Protein AF-A0A2X3ETI7-F1 (afdb_monomer_lite)

InterPro domains:
  IPR024684 Transcriptional activator PerC/bacteriophage SfV Orf40 [PF06069] (13-97)

Organism: Klebsiella pneumoniae (NCBI:txid573)

Foldseek 3Di:
DDDPDPPPPPPAQDDPVLVVCVVVLVLVVSLVVLVVSLVVDPDPVNNVNSVVSSVVSVVSVDDDPDDPDPCVVVVVVVVVVCVVVCVPDPPSVVPDDPPPPPPPDDDDDDDPDDPDPDPPDDDDDDD

Secondary structure (DSSP, 8-state):
------TT-------HHHHHHHHTT-HHHHHHHHHHHHHT--SHHHHHHHHHHHHHHHHHHPPPPPPPP--HHHHHHHHHHHHHTTTTSGGGTTT--------------------------------

Sequence (127 aa):
MTAYRSEGDRNIVNDSKAEALEVKGLYRRAATRLIDVMWCCTEDDDRDWVRQRRDDCLQKVRRPPAKPDDYGGLQASATRTQDRMGIGRPNGEVFRMKGRKFGILAGNSHSSLYFSDRMLFYSGMKG

Structure (mmCIF, N/CA/C/O backbone):
data_AF-A0A2X3ETI7-F1
#
_entry.id   AF-A0A2X3ETI7-F1
#
loop_
_atom_site.group_PDB
_atom_site.id
_atom_site.type_symbol
_atom_site.label_atom_id
_atom_site.label_alt_id
_atom_site.label_comp_id
_atom_site.label_asym_id
_atom_site.label_entity_id
_atom_site.label_seq_id
_atom_site.pdbx_PDB_ins_code
_atom_site.Cartn_x
_atom_site.Cartn_y
_atom_site.Cartn_z
_atom_site.occupancy
_atom_site.B_iso_or_equiv
_atom_site.auth_seq_id
_atom_site.auth_comp_id
_atom_site.auth_asym_id
_atom_site.auth_atom_id
_atom_site.pdbx_PDB_model_num
ATOM 1 N N . MET A 1 1 ? 29.693 20.593 -25.261 1.00 35.88 1 MET A N 1
ATOM 2 C CA . MET A 1 1 ? 28.439 20.978 -25.938 1.00 35.88 1 MET A CA 1
ATOM 3 C C . MET A 1 1 ? 27.511 19.771 -25.867 1.00 35.88 1 MET A C 1
ATOM 5 O O . MET A 1 1 ? 27.559 18.913 -26.735 1.00 35.88 1 MET A O 1
ATOM 9 N N . THR A 1 2 ? 26.806 19.602 -24.746 1.00 45.03 2 THR A N 1
ATOM 10 C CA . THR A 1 2 ? 25.892 18.471 -24.526 1.00 45.03 2 THR A CA 1
ATOM 11 C C . THR A 1 2 ? 24.589 18.774 -25.253 1.00 45.03 2 THR A C 1
ATOM 13 O O . THR A 1 2 ? 23.941 19.775 -24.960 1.00 45.03 2 THR A O 1
ATOM 16 N N . ALA A 1 3 ? 24.249 17.963 -26.253 1.00 46.69 3 ALA A N 1
ATOM 17 C CA . ALA A 1 3 ? 22.990 18.095 -26.969 1.00 46.69 3 ALA A CA 1
ATOM 18 C C . ALA A 1 3 ? 21.832 17.934 -25.973 1.00 46.69 3 ALA A C 1
ATOM 20 O O . ALA A 1 3 ? 21.702 16.889 -25.337 1.00 46.69 3 ALA A O 1
ATOM 21 N N . TYR A 1 4 ? 21.014 18.977 -25.826 1.00 52.00 4 TYR A N 1
ATOM 22 C CA . TYR A 1 4 ? 19.706 18.878 -25.192 1.00 52.00 4 TYR A CA 1
ATOM 23 C C . TYR A 1 4 ? 18.882 17.894 -26.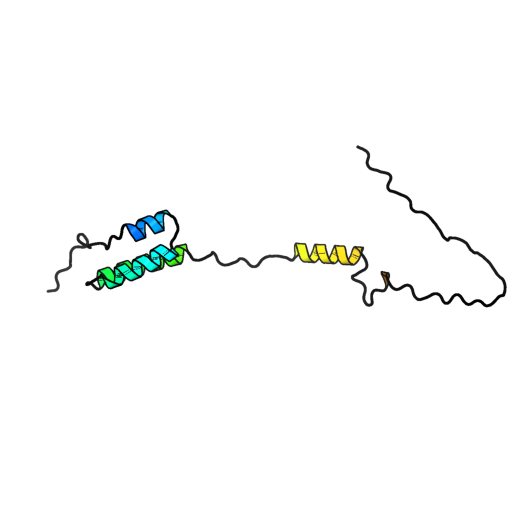029 1.00 52.00 4 TYR A C 1
ATOM 25 O O . TYR A 1 4 ? 18.467 18.222 -27.142 1.00 52.00 4 TYR A O 1
ATOM 33 N N . ARG A 1 5 ? 18.720 16.657 -25.543 1.00 52.59 5 ARG A N 1
ATOM 34 C CA . ARG A 1 5 ? 17.792 15.690 -26.141 1.00 52.59 5 ARG A CA 1
ATOM 35 C C . ARG A 1 5 ? 16.401 16.328 -26.116 1.00 52.59 5 ARG A C 1
ATOM 37 O O . ARG A 1 5 ? 15.912 16.693 -25.052 1.00 52.59 5 ARG A O 1
ATOM 44 N N . SER A 1 6 ? 15.818 16.516 -27.297 1.00 49.69 6 SER A N 1
ATOM 45 C CA . SER A 1 6 ? 14.459 17.028 -27.477 1.00 49.69 6 SER A CA 1
ATOM 46 C C . SER A 1 6 ? 13.475 16.171 -26.671 1.00 49.69 6 SER A C 1
ATOM 48 O O . SER A 1 6 ? 13.503 14.947 -26.780 1.00 49.69 6 SER A O 1
ATOM 50 N N . GLU A 1 7 ? 12.604 16.799 -25.875 1.00 56.53 7 GLU A N 1
ATOM 51 C CA . GLU A 1 7 ? 11.631 16.153 -24.969 1.00 56.53 7 GLU A CA 1
ATOM 52 C C . GLU A 1 7 ? 10.603 15.237 -25.679 1.00 56.53 7 GLU A C 1
ATOM 54 O O . GLU A 1 7 ? 9.793 14.584 -25.016 1.00 56.53 7 GLU A O 1
ATOM 59 N N . GLY A 1 8 ? 10.631 15.182 -27.016 1.00 53.12 8 GLY A N 1
ATOM 60 C CA . GLY A 1 8 ? 9.652 14.497 -27.864 1.00 53.12 8 GLY A CA 1
ATOM 61 C C . GLY A 1 8 ? 9.915 13.020 -28.178 1.00 53.12 8 GLY A C 1
ATOM 62 O O . GLY A 1 8 ? 8.966 12.345 -28.551 1.00 53.12 8 GLY A O 1
ATOM 63 N N . ASP A 1 9 ? 11.130 12.498 -27.976 1.00 51.31 9 ASP A N 1
ATOM 64 C CA . ASP A 1 9 ? 11.484 11.091 -28.274 1.00 51.31 9 ASP A CA 1
ATOM 65 C C . ASP A 1 9 ? 11.869 10.318 -27.003 1.00 51.31 9 ASP A C 1
ATOM 67 O O . ASP A 1 9 ? 12.838 9.557 -26.957 1.00 51.31 9 ASP A O 1
ATOM 71 N N . ARG A 1 10 ? 11.113 10.508 -25.915 1.00 56.81 10 ARG A N 1
ATOM 72 C CA . ARG A 1 10 ? 11.184 9.558 -24.799 1.00 56.81 10 ARG A CA 1
ATOM 73 C C . ARG A 1 10 ? 10.543 8.265 -25.277 1.00 56.81 10 ARG A C 1
ATOM 75 O O . ARG A 1 10 ? 9.330 8.217 -25.470 1.00 56.81 10 ARG A O 1
ATOM 82 N N . ASN A 1 11 ? 11.351 7.231 -25.478 1.00 59.75 11 ASN A N 1
ATOM 83 C CA . ASN A 1 11 ? 10.885 5.886 -25.788 1.00 59.75 11 ASN A CA 1
ATOM 84 C C . ASN A 1 11 ? 10.228 5.306 -24.522 1.00 59.75 11 ASN A C 1
ATOM 86 O O . ASN A 1 11 ? 10.821 4.529 -23.787 1.00 59.75 11 ASN A O 1
ATOM 90 N N . ILE A 1 12 ? 9.030 5.799 -24.193 1.00 67.94 12 ILE A N 1
ATOM 91 C CA . ILE A 1 12 ? 8.310 5.459 -22.968 1.00 67.94 12 ILE A CA 1
ATOM 92 C C . ILE A 1 12 ? 8.121 3.942 -22.931 1.00 67.94 12 ILE A C 1
ATOM 94 O O . ILE A 1 12 ? 7.504 3.362 -23.825 1.00 67.94 12 ILE A O 1
ATOM 98 N N . VAL A 1 13 ? 8.640 3.307 -21.880 1.00 80.06 13 VAL A N 1
ATOM 99 C CA . VAL A 1 13 ? 8.593 1.856 -21.698 1.00 80.06 13 VAL A CA 1
ATOM 100 C C . VAL A 1 13 ? 7.137 1.378 -21.601 1.00 80.06 13 VAL A C 1
ATOM 102 O O . VAL A 1 13 ? 6.492 1.472 -20.557 1.00 80.06 13 VAL A O 1
ATOM 105 N N . ASN A 1 14 ? 6.587 0.851 -22.69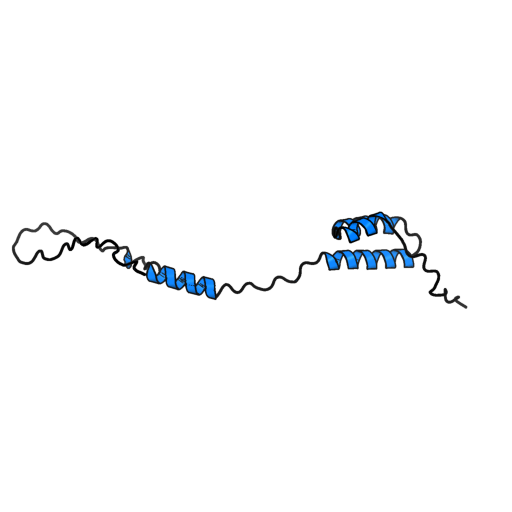3 1.00 83.00 14 ASN A N 1
ATOM 106 C CA . ASN A 1 14 ? 5.229 0.311 -22.712 1.00 83.00 14 ASN A CA 1
ATOM 107 C C . ASN A 1 14 ? 5.244 -1.210 -22.462 1.00 83.00 14 ASN A C 1
ATOM 109 O O . ASN A 1 14 ? 5.887 -1.961 -23.193 1.00 83.00 14 ASN A O 1
ATOM 113 N N . ASP A 1 15 ? 4.508 -1.669 -21.441 1.00 90.50 15 ASP A N 1
ATOM 114 C CA . ASP A 1 15 ? 4.230 -3.090 -21.201 1.00 90.50 15 ASP A CA 1
ATOM 115 C C . ASP A 1 15 ? 2.714 -3.318 -21.139 1.00 90.50 15 ASP A C 1
ATOM 117 O O . ASP A 1 15 ? 2.044 -3.006 -20.150 1.00 90.50 15 ASP A O 1
ATOM 121 N N . SER A 1 16 ? 2.180 -3.933 -22.195 1.00 93.19 16 SER A N 1
ATOM 122 C CA . SER A 1 16 ? 0.749 -4.229 -22.352 1.00 93.19 16 SER A CA 1
ATOM 123 C C . SER A 1 16 ? 0.174 -5.080 -21.214 1.00 93.19 16 SER A C 1
ATOM 125 O O . SER A 1 16 ? -1.002 -4.968 -20.858 1.00 93.19 16 SER A O 1
ATOM 127 N N . LYS A 1 17 ? 1.000 -5.933 -20.598 1.00 94.44 17 LYS A N 1
ATOM 128 C CA . LYS A 1 17 ? 0.592 -6.787 -19.479 1.00 94.44 17 LYS A CA 1
ATOM 129 C C . LYS A 1 17 ? 0.439 -5.986 -18.188 1.00 94.44 17 LYS A C 1
ATOM 131 O O . LYS A 1 17 ? -0.538 -6.205 -17.469 1.00 94.44 17 LYS A O 1
ATOM 136 N N . ALA A 1 18 ? 1.364 -5.075 -17.892 1.00 93.69 18 ALA A N 1
ATOM 137 C CA . ALA A 1 18 ? 1.251 -4.144 -16.776 1.00 93.69 18 ALA A CA 1
ATOM 138 C C . ALA A 1 18 ? 0.001 -3.266 -16.934 1.00 93.69 18 ALA A C 1
ATOM 140 O O . ALA A 1 18 ? -0.802 -3.192 -16.006 1.00 93.69 18 ALA A O 1
ATOM 141 N N . GLU A 1 19 ? -0.239 -2.725 -18.131 1.00 93.69 19 GLU A N 1
ATOM 142 C CA . GLU A 1 19 ? -1.434 -1.926 -18.444 1.00 93.69 19 GLU A CA 1
ATOM 143 C C . GLU A 1 19 ? -2.733 -2.706 -18.226 1.00 93.69 19 GLU A C 1
ATOM 145 O O . GLU A 1 19 ? -3.634 -2.250 -17.520 1.00 93.69 19 GLU A O 1
ATOM 150 N N . ALA A 1 20 ? -2.819 -3.933 -18.744 1.00 96.50 20 ALA A N 1
ATOM 151 C CA . ALA A 1 20 ? -3.994 -4.776 -18.552 1.00 96.50 20 ALA A CA 1
ATOM 152 C C . ALA A 1 20 ? -4.253 -5.114 -17.070 1.00 96.50 20 ALA A C 1
ATOM 154 O O . ALA A 1 20 ? -5.404 -5.305 -16.668 1.00 96.50 20 ALA A O 1
ATOM 155 N N . LEU A 1 21 ? -3.204 -5.215 -16.246 1.00 96.19 21 LEU A N 1
ATOM 156 C CA . LEU A 1 21 ? -3.332 -5.429 -14.802 1.00 96.19 21 LEU A CA 1
ATOM 157 C C . LEU A 1 21 ? -3.786 -4.160 -14.072 1.00 96.19 21 LEU A C 1
ATOM 159 O O . LEU A 1 21 ? -4.599 -4.267 -13.154 1.00 96.19 21 LEU A O 1
ATOM 163 N N . GLU A 1 22 ? -3.314 -2.983 -14.488 1.00 93.81 22 GLU A N 1
ATOM 164 C CA . GLU A 1 22 ? -3.762 -1.689 -13.963 1.00 93.81 22 GLU A CA 1
ATOM 165 C C . GLU A 1 22 ? -5.246 -1.439 -14.259 1.00 93.81 22 GLU A C 1
ATOM 167 O O . GLU A 1 22 ? -5.991 -1.094 -13.344 1.00 93.81 22 GLU A O 1
ATOM 172 N N . VAL A 1 23 ? -5.703 -1.708 -15.489 1.00 95.44 23 VAL A N 1
ATOM 173 C CA . VAL A 1 23 ? -7.123 -1.587 -15.880 1.00 95.44 23 VAL A CA 1
ATOM 174 C C . VAL A 1 23 ? -8.016 -2.506 -15.040 1.00 95.44 23 VAL A C 1
ATOM 176 O O . VAL A 1 23 ? -9.132 -2.144 -14.678 1.00 95.44 23 VAL A O 1
ATOM 179 N N . LYS A 1 24 ? -7.513 -3.688 -14.669 1.00 95.88 24 LYS A N 1
ATOM 180 C CA . LYS A 1 24 ? -8.209 -4.634 -13.780 1.00 95.88 24 LYS A CA 1
ATOM 181 C C . LYS A 1 24 ? -8.108 -4.265 -12.291 1.00 95.88 24 LYS A C 1
ATOM 183 O O . LYS A 1 24 ? -8.618 -5.007 -11.456 1.00 95.88 24 LYS A O 1
ATOM 188 N N . GLY A 1 25 ? -7.414 -3.181 -11.935 1.00 94.00 25 GLY A N 1
ATOM 189 C CA . GLY A 1 25 ? -7.182 -2.762 -10.549 1.00 94.00 25 GLY A CA 1
ATOM 190 C C . GLY A 1 25 ? -6.217 -3.661 -9.764 1.00 94.00 25 GLY A C 1
ATOM 191 O O . GLY A 1 25 ? -6.104 -3.550 -8.543 1.00 94.00 25 GLY A O 1
ATOM 192 N N . LEU A 1 26 ? -5.490 -4.563 -10.431 1.00 95.44 26 LEU A N 1
ATOM 193 C CA . LEU A 1 26 ? -4.546 -5.499 -9.811 1.00 95.44 26 LEU A CA 1
ATOM 194 C C . LEU A 1 26 ? -3.159 -4.863 -9.645 1.00 95.44 26 LEU A C 1
ATOM 196 O O . LEU A 1 26 ? -2.139 -5.419 -10.056 1.00 95.44 26 LEU A O 1
ATOM 200 N N . TYR A 1 27 ? -3.116 -3.703 -8.993 1.00 95.69 27 TYR A N 1
ATOM 201 C CA . TYR A 1 27 ? -1.941 -2.833 -8.920 1.00 95.69 27 TYR A CA 1
ATOM 202 C C . TYR A 1 27 ? -0.700 -3.479 -8.279 1.00 95.69 27 TYR A C 1
ATOM 204 O O . TYR A 1 27 ? 0.416 -3.217 -8.714 1.00 95.69 27 TYR A O 1
ATOM 212 N N . ARG A 1 28 ? -0.857 -4.390 -7.302 1.00 95.81 28 ARG A N 1
ATOM 213 C CA . ARG A 1 28 ? 0.290 -5.149 -6.751 1.00 95.81 28 ARG A CA 1
ATOM 214 C C . ARG A 1 28 ? 0.955 -6.032 -7.808 1.00 95.81 28 ARG A C 1
ATOM 216 O O . ARG A 1 28 ? 2.175 -6.106 -7.860 1.00 95.81 28 ARG A O 1
ATOM 223 N N . ARG A 1 29 ? 0.153 -6.690 -8.653 1.00 97.00 29 ARG A N 1
ATOM 224 C CA . ARG A 1 29 ? 0.652 -7.570 -9.722 1.00 97.00 29 ARG A CA 1
ATOM 225 C C . ARG A 1 29 ? 1.244 -6.751 -10.865 1.00 97.00 29 ARG A C 1
ATOM 227 O O . ARG A 1 29 ? 2.255 -7.159 -11.425 1.00 97.00 29 ARG A O 1
ATOM 234 N N . ALA A 1 30 ? 0.638 -5.604 -11.177 1.00 96.81 30 ALA A N 1
ATOM 235 C CA . ALA A 1 30 ? 1.198 -4.644 -12.124 1.00 96.81 30 ALA A CA 1
ATOM 236 C C . ALA A 1 30 ? 2.587 -4.167 -11.662 1.00 96.81 30 ALA A C 1
ATOM 238 O O . ALA A 1 30 ? 3.541 -4.249 -12.426 1.00 96.81 30 ALA A O 1
ATOM 239 N N . ALA A 1 31 ? 2.735 -3.800 -10.383 1.00 96.00 31 ALA A N 1
ATOM 240 C CA . ALA A 1 31 ? 4.021 -3.407 -9.807 1.00 96.00 31 ALA A CA 1
ATOM 241 C C . ALA A 1 31 ? 5.085 -4.517 -9.903 1.00 96.00 31 ALA A C 1
ATOM 243 O O . ALA A 1 31 ? 6.230 -4.230 -10.238 1.00 96.00 31 ALA A O 1
ATOM 244 N N . THR A 1 32 ? 4.722 -5.785 -9.668 1.00 96.75 32 THR A N 1
ATOM 245 C CA . THR A 1 32 ? 5.643 -6.917 -9.883 1.00 96.75 32 THR A CA 1
ATOM 246 C C . THR A 1 32 ? 6.067 -7.030 -11.345 1.00 96.75 32 THR A C 1
ATOM 248 O O . THR A 1 32 ? 7.252 -7.174 -11.620 1.00 96.75 32 THR A O 1
ATOM 251 N N . ARG A 1 33 ? 5.127 -6.903 -12.291 1.00 96.25 33 ARG A N 1
ATOM 252 C CA . ARG A 1 33 ? 5.440 -6.953 -13.724 1.00 96.25 33 ARG A CA 1
ATOM 253 C C . ARG A 1 33 ? 6.385 -5.824 -14.145 1.00 96.25 33 ARG A C 1
ATOM 255 O O . ARG A 1 33 ? 7.288 -6.059 -14.939 1.00 96.25 33 ARG A O 1
ATOM 262 N N . LEU A 1 34 ? 6.213 -4.628 -13.587 1.00 94.62 34 LEU A N 1
ATOM 263 C CA . LEU A 1 34 ? 7.099 -3.491 -13.843 1.00 94.62 34 LEU A CA 1
ATOM 264 C C . LEU A 1 34 ? 8.531 -3.741 -13.343 1.00 94.62 34 LEU A C 1
ATOM 266 O O . LEU A 1 34 ? 9.471 -3.261 -13.962 1.00 94.62 34 LEU A O 1
ATOM 270 N N . ILE A 1 35 ? 8.735 -4.542 -12.290 1.00 95.25 35 ILE A N 1
ATOM 271 C CA . ILE A 1 35 ? 10.087 -4.960 -11.878 1.00 95.25 35 ILE A CA 1
ATOM 272 C C . ILE A 1 35 ? 10.735 -5.831 -12.961 1.00 95.25 35 ILE A C 1
ATOM 274 O O . ILE A 1 35 ? 11.888 -5.590 -13.301 1.00 95.25 35 ILE A O 1
ATOM 278 N N . ASP A 1 36 ? 10.003 -6.788 -13.541 1.00 94.50 36 ASP A N 1
ATOM 279 C CA . ASP A 1 36 ? 10.515 -7.613 -14.649 1.00 94.50 36 ASP A CA 1
ATOM 280 C C . ASP A 1 36 ? 10.918 -6.747 -15.851 1.00 94.50 36 ASP A C 1
ATOM 282 O O . ASP A 1 36 ? 11.969 -6.956 -16.448 1.00 94.50 36 ASP A O 1
ATOM 286 N N . VAL A 1 37 ? 10.094 -5.747 -16.177 1.00 92.56 37 VAL A N 1
ATOM 287 C CA . VAL A 1 37 ? 10.354 -4.789 -17.262 1.00 92.56 37 VAL A CA 1
ATOM 288 C C . VAL A 1 37 ? 11.598 -3.944 -16.969 1.00 92.56 37 VAL A C 1
ATOM 290 O O . VAL A 1 37 ? 12.416 -3.729 -17.861 1.00 92.56 37 VAL A O 1
ATOM 293 N N . MET A 1 38 ? 11.791 -3.520 -15.716 1.00 92.62 38 MET A N 1
ATOM 294 C CA . MET A 1 38 ? 12.964 -2.749 -15.290 1.00 92.62 38 MET A CA 1
ATOM 295 C C . MET A 1 38 ? 14.280 -3.499 -15.542 1.00 92.62 38 MET A C 1
ATOM 297 O O . MET A 1 38 ? 15.271 -2.866 -15.895 1.00 92.62 38 MET A O 1
ATOM 301 N N . TRP A 1 39 ? 14.301 -4.830 -15.399 1.00 91.00 39 TRP A N 1
ATOM 302 C CA . TRP A 1 39 ? 15.488 -5.650 -15.685 1.00 91.00 39 TRP A CA 1
ATOM 303 C C . TRP A 1 39 ? 15.867 -5.685 -17.169 1.00 91.00 39 TRP A C 1
ATOM 305 O O . TRP A 1 39 ? 17.018 -5.960 -17.495 1.00 91.00 39 TRP A O 1
ATOM 315 N N . CYS A 1 40 ? 14.919 -5.402 -18.063 1.00 88.50 40 CYS A N 1
ATOM 316 C CA . CYS A 1 40 ? 15.153 -5.330 -19.503 1.00 88.50 40 CYS A CA 1
ATOM 317 C C . CYS A 1 40 ? 15.530 -3.919 -19.987 1.00 88.50 40 CYS A C 1
ATOM 319 O O . CYS A 1 40 ? 15.864 -3.759 -21.158 1.00 88.50 40 CYS A O 1
ATOM 321 N N . CYS A 1 41 ? 15.468 -2.903 -19.119 1.00 88.56 41 CYS A N 1
ATOM 322 C CA . CYS A 1 41 ? 15.772 -1.517 -19.476 1.00 88.56 41 CYS A CA 1
ATOM 323 C C . CYS A 1 41 ? 17.288 -1.280 -19.510 1.00 88.56 41 CYS A C 1
ATOM 325 O O . CYS A 1 41 ? 17.981 -1.508 -18.513 1.00 88.56 41 CYS A O 1
ATOM 327 N N . THR A 1 42 ? 17.799 -0.775 -20.633 1.00 88.50 42 THR A N 1
ATOM 328 C CA . THR A 1 42 ? 19.225 -0.451 -20.798 1.00 88.50 42 THR A CA 1
ATOM 329 C C . THR A 1 42 ? 19.555 0.940 -20.268 1.00 88.50 42 THR A C 1
ATOM 331 O O . THR A 1 42 ? 20.553 1.104 -19.565 1.00 88.50 42 THR A O 1
ATOM 334 N N . GLU A 1 43 ? 18.681 1.913 -20.523 1.00 89.88 43 GLU A N 1
ATOM 335 C CA . GLU A 1 43 ? 18.887 3.309 -20.146 1.00 89.88 43 GLU A CA 1
ATOM 336 C C . GLU A 1 43 ? 18.436 3.597 -18.708 1.00 89.88 43 GLU A C 1
ATOM 338 O O . GLU A 1 43 ? 17.501 2.993 -18.172 1.00 89.88 43 GLU A O 1
ATOM 343 N N . ASP A 1 44 ? 19.104 4.556 -18.072 1.00 88.38 44 ASP A N 1
ATOM 344 C CA . ASP A 1 44 ? 18.778 5.024 -16.724 1.00 88.38 44 ASP A CA 1
ATOM 345 C C . ASP A 1 44 ? 17.421 5.738 -16.685 1.00 88.38 44 ASP A C 1
ATOM 347 O O . ASP A 1 44 ? 16.625 5.468 -15.784 1.00 88.38 44 ASP A O 1
ATOM 351 N N . ASP A 1 45 ? 17.128 6.550 -17.706 1.00 87.62 45 ASP A N 1
ATOM 352 C CA . ASP A 1 45 ? 15.858 7.274 -17.852 1.00 87.62 45 ASP A CA 1
ATOM 353 C C . ASP A 1 45 ? 14.658 6.308 -17.891 1.00 87.62 45 ASP A C 1
ATOM 355 O O . ASP A 1 45 ? 13.633 6.536 -17.241 1.00 87.62 45 ASP A O 1
ATOM 359 N N . ASP A 1 46 ? 14.806 5.181 -18.593 1.00 89.25 46 ASP A N 1
ATOM 360 C CA . ASP A 1 46 ? 13.789 4.131 -18.690 1.00 89.25 46 ASP A CA 1
ATOM 361 C C . ASP A 1 46 ? 13.565 3.453 -17.335 1.00 89.25 46 ASP A C 1
ATOM 363 O O . ASP A 1 46 ? 12.426 3.236 -16.908 1.00 89.25 46 ASP A O 1
ATOM 367 N N . ARG A 1 47 ? 14.652 3.158 -16.609 1.00 91.69 47 ARG A N 1
ATOM 368 C CA . ARG A 1 47 ? 14.559 2.587 -15.259 1.00 91.69 47 ARG A CA 1
ATOM 369 C C . ARG A 1 47 ? 13.881 3.549 -14.292 1.00 91.69 47 ARG A C 1
ATOM 371 O O . ARG A 1 47 ? 13.072 3.099 -13.481 1.00 91.69 47 ARG A O 1
ATOM 378 N N . ASP A 1 48 ? 14.179 4.841 -14.367 1.00 91.88 48 ASP A N 1
ATOM 379 C CA . ASP A 1 48 ? 13.547 5.858 -13.525 1.00 91.88 48 ASP A CA 1
ATOM 380 C C . ASP A 1 48 ? 12.059 6.000 -13.819 1.00 91.88 48 ASP A C 1
ATOM 382 O O . ASP A 1 48 ? 11.245 6.041 -12.892 1.00 91.88 48 ASP A O 1
ATOM 386 N N . TRP A 1 49 ? 11.679 5.959 -15.093 1.00 90.81 49 TRP A N 1
ATOM 387 C CA . TRP A 1 49 ? 10.276 5.958 -15.476 1.00 90.81 49 TRP A CA 1
ATOM 388 C C . TRP A 1 49 ? 9.534 4.720 -14.947 1.00 90.81 49 TRP A C 1
ATOM 390 O O . TRP A 1 49 ? 8.462 4.837 -14.346 1.00 90.81 49 TRP A O 1
ATOM 400 N N . VAL A 1 50 ? 10.122 3.526 -15.089 1.00 94.00 50 VAL A N 1
ATOM 401 C CA . VAL A 1 50 ? 9.527 2.281 -14.576 1.00 94.00 50 VAL A CA 1
ATOM 402 C C . VAL A 1 50 ? 9.425 2.300 -13.046 1.00 94.00 50 VAL A C 1
ATOM 404 O O . VAL A 1 50 ? 8.421 1.838 -12.494 1.00 94.00 50 VAL A O 1
ATOM 407 N N . ARG A 1 51 ? 10.416 2.870 -12.344 1.00 93.94 51 ARG A N 1
ATOM 408 C CA . ARG A 1 51 ? 10.370 3.070 -10.884 1.00 93.94 51 ARG A CA 1
ATOM 409 C C . ARG A 1 51 ? 9.203 3.963 -10.478 1.00 93.94 51 ARG A C 1
ATOM 411 O O . ARG A 1 51 ? 8.424 3.553 -9.620 1.00 93.94 51 ARG A O 1
ATOM 418 N N . GLN A 1 52 ? 9.042 5.120 -11.123 1.00 94.06 52 GLN A N 1
ATOM 419 C CA . GLN A 1 52 ? 7.930 6.039 -10.852 1.00 94.06 52 GLN A CA 1
ATOM 420 C C . GLN A 1 52 ? 6.578 5.354 -11.078 1.00 94.06 52 GLN A C 1
ATOM 422 O O . GLN A 1 52 ? 5.735 5.323 -10.182 1.00 94.06 52 GLN A O 1
ATOM 427 N N . ARG A 1 53 ? 6.405 4.688 -12.226 1.00 93.88 53 ARG A N 1
ATOM 428 C CA . ARG A 1 53 ? 5.163 3.977 -12.557 1.00 93.88 53 ARG A CA 1
ATOM 429 C C . ARG A 1 53 ? 4.840 2.848 -11.570 1.00 93.88 53 ARG A C 1
ATOM 431 O O . ARG A 1 53 ? 3.678 2.611 -11.224 1.00 93.88 53 ARG A O 1
ATOM 438 N N . ARG A 1 54 ? 5.862 2.132 -11.093 1.00 95.50 54 ARG A N 1
ATOM 439 C CA . ARG A 1 54 ? 5.708 1.101 -10.059 1.00 95.50 54 ARG A CA 1
ATOM 440 C C . ARG A 1 54 ? 5.249 1.717 -8.740 1.00 95.50 54 ARG A C 1
ATOM 442 O O . ARG A 1 54 ? 4.354 1.168 -8.094 1.00 95.50 54 ARG A O 1
ATOM 449 N N . ASP A 1 55 ? 5.846 2.832 -8.340 1.00 95.56 55 ASP A N 1
ATOM 450 C CA . ASP A 1 55 ? 5.509 3.509 -7.090 1.00 95.56 55 ASP A CA 1
ATOM 451 C C . ASP A 1 55 ? 4.080 4.077 -7.132 1.00 95.56 55 ASP A C 1
ATOM 453 O O . ASP A 1 55 ? 3.344 3.924 -6.154 1.00 95.56 55 ASP A O 1
ATOM 457 N N . ASP A 1 56 ? 3.623 4.576 -8.284 1.00 94.19 56 ASP A N 1
ATOM 458 C CA . ASP A 1 56 ? 2.225 4.970 -8.510 1.00 94.19 56 ASP A CA 1
ATOM 459 C C . ASP A 1 56 ? 1.255 3.800 -8.315 1.00 94.19 56 ASP A C 1
ATOM 461 O O . ASP A 1 56 ? 0.231 3.927 -7.634 1.00 94.19 56 ASP A O 1
ATOM 465 N N . CYS A 1 57 ? 1.583 2.621 -8.857 1.00 94.69 57 CYS A N 1
ATOM 466 C CA . CYS A 1 57 ? 0.800 1.410 -8.613 1.00 94.69 57 CYS A CA 1
ATOM 467 C C . CYS A 1 57 ? 0.729 1.091 -7.112 1.00 94.69 57 CYS A C 1
ATOM 469 O O . CYS A 1 57 ? -0.339 0.760 -6.598 1.00 94.69 57 CYS A O 1
ATOM 471 N N . LEU A 1 58 ? 1.839 1.218 -6.380 1.00 93.88 58 LEU A N 1
ATOM 472 C CA . LEU A 1 58 ? 1.874 0.958 -4.938 1.00 93.88 58 LEU A CA 1
ATOM 473 C C . LEU A 1 58 ? 1.095 2.001 -4.123 1.00 93.88 58 LEU A C 1
ATOM 475 O O . LEU A 1 58 ? 0.456 1.630 -3.135 1.00 93.88 58 LEU A O 1
ATOM 479 N N . GLN A 1 59 ? 1.071 3.269 -4.541 1.00 92.94 59 GLN A N 1
ATOM 480 C CA . GLN A 1 59 ? 0.211 4.278 -3.914 1.00 92.94 59 GLN A CA 1
ATOM 481 C C . GLN A 1 59 ? -1.273 3.971 -4.138 1.00 92.94 59 GLN A C 1
ATOM 483 O O . GLN A 1 59 ? -2.053 4.067 -3.195 1.00 92.94 59 GLN A O 1
ATOM 488 N N . LYS A 1 60 ? -1.674 3.498 -5.326 1.00 89.94 60 LYS A N 1
ATOM 489 C CA . LYS A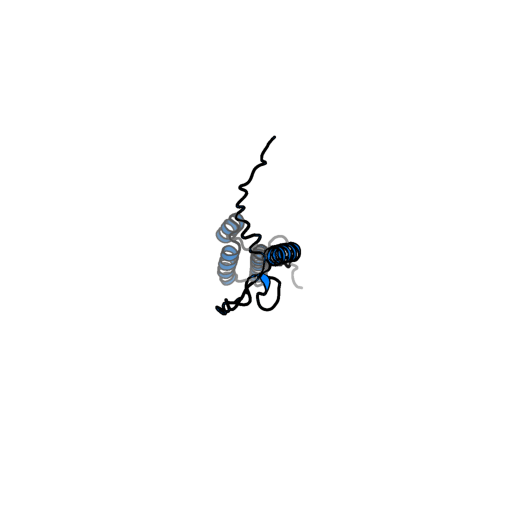 1 60 ? -3.068 3.077 -5.587 1.00 89.94 60 LYS A CA 1
ATOM 490 C C . LYS A 1 60 ? -3.504 1.877 -4.732 1.00 89.94 60 LYS A C 1
ATOM 492 O O . LYS A 1 60 ? -4.690 1.698 -4.472 1.00 89.94 60 LYS A O 1
ATOM 497 N N . VAL A 1 61 ? -2.558 1.049 -4.280 1.00 91.12 61 VAL A N 1
ATOM 498 C CA . VAL A 1 61 ? -2.808 -0.083 -3.364 1.00 91.12 61 VAL A CA 1
ATOM 499 C C . VAL A 1 61 ? -2.941 0.360 -1.911 1.00 91.12 61 VAL A C 1
ATOM 501 O O . VAL A 1 61 ? -3.537 -0.365 -1.104 1.00 91.12 61 VAL A O 1
ATOM 504 N N . ARG A 1 62 ? -2.337 1.493 -1.534 1.00 87.19 62 ARG A N 1
ATOM 505 C CA . ARG A 1 62 ? -2.312 1.937 -0.142 1.00 87.19 62 ARG A CA 1
ATOM 506 C C . ARG A 1 62 ? -3.739 2.138 0.345 1.00 87.19 6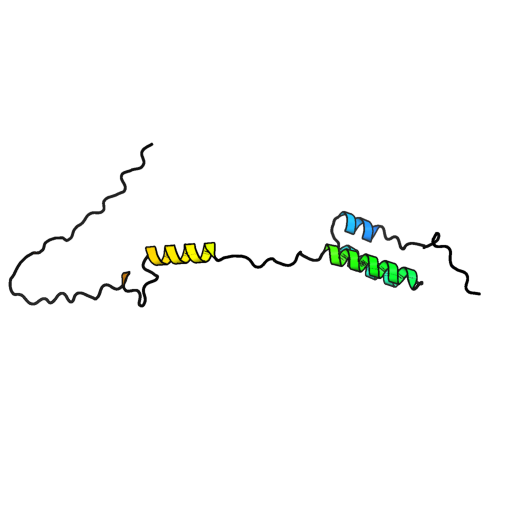2 ARG A C 1
ATOM 508 O O . ARG A 1 62 ? -4.516 2.903 -0.217 1.00 87.19 62 ARG A O 1
ATOM 515 N N . ARG A 1 63 ? -4.074 1.427 1.422 1.00 79.75 63 ARG A N 1
ATOM 516 C CA . ARG A 1 63 ? -5.340 1.645 2.112 1.00 79.75 63 ARG A CA 1
ATOM 517 C C . ARG A 1 63 ? -5.335 3.067 2.672 1.00 79.75 63 ARG A C 1
ATOM 519 O O . ARG A 1 63 ? -4.297 3.486 3.196 1.00 79.75 63 ARG A O 1
ATOM 526 N N . PRO A 1 64 ? -6.468 3.782 2.608 1.00 80.56 64 PRO A N 1
ATOM 527 C CA . PRO A 1 64 ? -6.636 4.999 3.379 1.00 80.56 64 PRO A CA 1
ATOM 528 C C . PRO A 1 64 ? -6.262 4.734 4.844 1.00 80.56 64 PRO A C 1
ATOM 530 O O . PRO A 1 64 ? -6.515 3.625 5.334 1.00 80.56 64 PRO A O 1
ATOM 533 N N . PRO A 1 65 ? -5.651 5.707 5.539 1.00 81.50 65 PRO A N 1
ATOM 534 C CA . PRO A 1 65 ? -5.357 5.557 6.955 1.00 81.50 65 PRO A CA 1
ATOM 535 C C . PRO A 1 65 ? -6.643 5.181 7.696 1.00 81.50 65 PRO A C 1
ATOM 537 O O . PRO A 1 65 ? -7.686 5.812 7.501 1.00 81.50 65 PRO A O 1
ATOM 540 N N . ALA A 1 66 ? -6.573 4.117 8.500 1.00 78.62 66 ALA A N 1
ATOM 541 C CA . ALA A 1 66 ? -7.700 3.690 9.312 1.00 78.62 66 ALA A CA 1
ATOM 542 C C . ALA A 1 66 ? -8.069 4.844 10.246 1.00 78.62 66 ALA A C 1
ATOM 544 O O . ALA A 1 66 ? -7.224 5.341 10.994 1.00 78.62 66 ALA A O 1
ATOM 545 N N . LYS A 1 67 ? -9.318 5.302 10.163 1.00 78.81 67 LYS A N 1
ATOM 546 C CA . LYS A 1 67 ? -9.839 6.247 11.145 1.00 78.81 67 LYS A CA 1
ATOM 547 C C . LYS A 1 67 ? -9.953 5.490 12.473 1.00 78.81 67 LYS A C 1
ATOM 549 O O . LYS A 1 67 ? -10.367 4.332 12.439 1.00 78.81 67 LYS A O 1
ATOM 554 N N . PRO A 1 68 ? -9.569 6.085 13.613 1.00 80.25 68 PRO A N 1
ATOM 555 C CA . PRO A 1 68 ? -9.866 5.482 14.901 1.00 80.25 68 PRO A CA 1
ATOM 556 C C . PRO A 1 68 ? -11.384 5.344 15.014 1.00 80.25 68 PRO A C 1
ATOM 558 O O . PRO A 1 68 ? -12.117 6.311 14.799 1.00 80.25 68 PRO A O 1
ATOM 561 N N . ASP A 1 69 ? -11.844 4.131 15.283 1.00 83.06 69 ASP A N 1
ATOM 562 C CA . ASP A 1 69 ? -13.260 3.865 15.479 1.00 83.06 69 ASP A CA 1
ATOM 563 C C . ASP A 1 69 ? -13.720 4.508 16.798 1.00 83.06 69 ASP A C 1
ATOM 565 O O . ASP A 1 69 ? -13.101 4.310 17.848 1.00 83.06 69 ASP A O 1
ATOM 569 N N . ASP A 1 70 ? -14.814 5.271 16.757 1.00 87.44 70 ASP A N 1
ATOM 570 C CA . ASP A 1 70 ? -15.458 5.793 17.964 1.00 87.44 70 ASP A CA 1
ATOM 571 C C . ASP A 1 70 ? -16.466 4.771 18.501 1.00 87.44 70 ASP A C 1
ATOM 573 O O . ASP A 1 70 ? -17.601 4.659 18.033 1.00 87.44 70 ASP A O 1
ATOM 577 N N . TYR A 1 71 ? -16.035 4.011 19.506 1.00 89.12 71 TYR A N 1
ATOM 578 C CA . TYR A 1 71 ? -16.881 3.053 20.215 1.00 89.12 71 TYR A CA 1
ATOM 579 C C . TYR A 1 71 ? -17.537 3.640 21.474 1.00 89.12 71 TYR A C 1
ATOM 581 O O . TYR A 1 71 ? -18.165 2.893 22.227 1.00 89.12 71 TYR A O 1
ATOM 589 N N . GLY A 1 72 ? -17.442 4.952 21.726 1.00 92.44 72 GLY A N 1
ATOM 590 C CA . GLY A 1 72 ? -17.951 5.570 22.954 1.00 92.44 72 GLY A CA 1
ATOM 591 C C . GLY A 1 72 ? -19.456 5.358 23.155 1.00 92.44 72 GLY A C 1
ATOM 592 O O . GLY A 1 72 ? -19.905 5.009 24.250 1.00 92.44 72 GLY A O 1
ATOM 593 N N . GLY A 1 73 ? -20.244 5.471 22.081 1.00 93.19 73 GLY A N 1
ATOM 594 C CA . GLY A 1 73 ? -21.689 5.213 22.117 1.00 93.19 73 GLY A CA 1
ATOM 595 C C . GLY A 1 73 ? -22.040 3.746 22.401 1.00 93.19 73 GLY A C 1
ATOM 596 O O . GLY A 1 73 ? -22.963 3.458 23.174 1.00 93.19 73 GLY A O 1
ATOM 597 N N . LEU A 1 74 ? -21.274 2.812 21.825 1.00 93.50 74 LEU A N 1
ATOM 598 C CA . LEU A 1 74 ? -21.429 1.378 22.072 1.00 93.50 74 LEU A CA 1
ATOM 599 C C . LEU A 1 74 ? -21.083 1.039 23.525 1.00 93.50 74 LEU A C 1
ATOM 601 O O . LEU A 1 74 ? -21.861 0.366 24.200 1.00 93.50 74 LEU A O 1
ATOM 605 N N . GLN A 1 75 ? -19.961 1.561 24.025 1.00 94.62 75 GLN A N 1
ATOM 606 C CA . GLN A 1 75 ? -19.527 1.384 25.407 1.00 94.62 75 GLN A CA 1
ATOM 607 C C . GLN A 1 75 ? -20.574 1.922 26.387 1.00 94.62 75 GLN A C 1
ATOM 609 O O . GLN A 1 75 ? -20.987 1.204 27.294 1.00 94.62 75 GLN A O 1
ATOM 614 N N . ALA A 1 76 ? -21.078 3.141 26.173 1.00 95.50 76 ALA A N 1
ATOM 615 C CA . ALA A 1 76 ? -22.110 3.729 27.024 1.00 95.50 76 ALA A CA 1
ATOM 616 C C . ALA A 1 76 ? -23.403 2.894 27.043 1.00 95.50 76 ALA A C 1
ATOM 618 O O . ALA A 1 76 ? -24.034 2.736 28.091 1.00 95.50 76 ALA A O 1
ATOM 619 N N . SER A 1 77 ? -23.798 2.336 25.898 1.00 95.50 77 SER A N 1
ATOM 620 C CA . SER A 1 77 ? -24.983 1.477 25.785 1.00 95.50 77 SER A CA 1
ATOM 621 C C . SER A 1 77 ? -24.789 0.132 26.491 1.00 95.50 77 SER A C 1
ATOM 623 O O . SER A 1 77 ? -25.693 -0.339 27.190 1.00 95.50 77 SER A O 1
ATOM 625 N N . ALA A 1 78 ? -23.600 -0.463 26.364 1.00 94.94 78 ALA A N 1
ATOM 626 C CA . ALA A 1 78 ? -23.233 -1.689 27.063 1.00 94.94 78 ALA A CA 1
ATOM 627 C C . ALA A 1 78 ? -23.254 -1.484 28.584 1.00 94.94 78 ALA A C 1
ATOM 629 O O . ALA A 1 78 ? -23.913 -2.253 29.284 1.00 94.94 78 ALA A O 1
ATOM 630 N N . THR A 1 79 ? -22.643 -0.405 29.085 1.00 93.31 79 THR A N 1
ATOM 631 C CA . THR A 1 79 ? -22.654 -0.054 30.514 1.00 93.31 79 THR A CA 1
ATOM 632 C C . THR A 1 79 ? -24.080 0.117 31.037 1.00 93.31 79 THR A C 1
ATOM 634 O O . THR A 1 79 ? -24.464 -0.542 31.999 1.00 93.31 79 THR A O 1
ATOM 637 N N . ARG A 1 80 ? -24.928 0.896 30.347 1.00 94.00 80 ARG A N 1
ATOM 638 C CA . ARG A 1 80 ? -26.345 1.063 30.736 1.00 94.00 80 ARG A CA 1
ATOM 639 C C . ARG A 1 80 ? -27.093 -0.267 30.810 1.00 94.00 80 ARG A C 1
ATOM 641 O O . ARG A 1 80 ? -27.969 -0.440 31.657 1.00 94.00 80 ARG A O 1
ATOM 648 N N . THR A 1 81 ? -26.783 -1.196 29.910 1.00 94.00 81 THR A N 1
ATOM 649 C CA . THR A 1 81 ? -27.402 -2.525 29.898 1.00 94.00 81 THR A CA 1
ATOM 650 C C . THR A 1 81 ? -26.913 -3.365 31.079 1.00 94.00 81 THR A C 1
ATOM 652 O O . THR A 1 81 ? -27.731 -3.968 31.770 1.00 94.00 81 THR A O 1
ATOM 655 N N . GLN A 1 82 ? -25.609 -3.355 31.371 1.00 91.19 82 GLN A N 1
ATOM 656 C CA . GLN A 1 82 ? -25.031 -4.021 32.545 1.00 91.19 82 GLN A CA 1
ATOM 657 C C . GLN A 1 82 ? -25.634 -3.503 33.857 1.00 91.19 82 GLN A C 1
ATOM 659 O O . GLN A 1 82 ? -25.960 -4.304 34.737 1.00 91.19 82 GLN A O 1
ATOM 664 N N . ASP A 1 83 ? -25.857 -2.192 33.963 1.00 88.25 83 ASP A N 1
ATOM 665 C CA . ASP A 1 83 ? -26.490 -1.567 35.127 1.00 88.25 83 ASP A CA 1
ATOM 666 C C . ASP A 1 83 ? -27.946 -2.012 35.294 1.00 88.25 83 ASP A C 1
ATOM 668 O O . ASP A 1 83 ? -28.354 -2.402 36.389 1.00 88.25 83 ASP A O 1
ATOM 672 N N . ARG A 1 84 ? -28.726 -2.026 34.202 1.00 87.00 84 ARG A N 1
ATOM 673 C CA . ARG A 1 84 ? -30.119 -2.514 34.205 1.00 87.00 84 ARG A CA 1
ATOM 674 C C . ARG A 1 84 ? -30.224 -3.977 34.619 1.00 87.00 84 ARG A C 1
ATOM 676 O O . ARG A 1 84 ? -31.174 -4.346 35.299 1.00 87.00 84 ARG A O 1
ATOM 683 N N . MET A 1 85 ? -29.253 -4.795 34.223 1.00 88.06 85 MET A N 1
ATOM 684 C CA . MET A 1 85 ? -29.186 -6.203 34.611 1.00 88.06 85 MET A CA 1
ATOM 685 C C . MET A 1 85 ? -28.657 -6.403 36.038 1.00 88.06 85 MET A C 1
ATOM 687 O O . MET A 1 85 ? -28.678 -7.521 36.536 1.00 88.06 85 MET A O 1
ATOM 691 N N . GLY A 1 86 ? -28.173 -5.353 36.710 1.00 82.81 86 GLY A N 1
ATOM 692 C CA . GLY A 1 86 ? -27.597 -5.459 38.051 1.00 82.81 86 GLY A CA 1
ATOM 693 C C . GLY A 1 86 ? -26.191 -6.067 38.093 1.00 82.81 86 GLY A C 1
ATOM 694 O O . GLY A 1 86 ? -25.686 -6.361 39.174 1.00 82.81 86 GLY A O 1
ATOM 695 N N . ILE A 1 87 ? -25.546 -6.226 36.934 1.00 84.31 87 ILE A N 1
ATOM 696 C CA . ILE A 1 87 ? -24.190 -6.777 36.783 1.00 84.31 87 ILE A CA 1
ATOM 697 C C . ILE A 1 87 ? -23.132 -5.738 37.178 1.00 84.31 87 ILE A C 1
ATOM 699 O O . ILE A 1 87 ? -22.067 -6.103 37.662 1.00 84.31 87 ILE A O 1
ATOM 703 N N . GLY A 1 88 ? -23.444 -4.445 37.038 1.00 79.81 88 GLY A N 1
ATOM 704 C CA . GLY A 1 88 ? -22.543 -3.344 37.400 1.00 79.81 88 GLY A CA 1
ATOM 705 C C . GLY A 1 88 ? -22.276 -3.186 38.904 1.00 79.81 88 GLY A C 1
ATOM 706 O O . GLY A 1 88 ? -21.448 -2.362 39.290 1.00 79.81 88 GLY A O 1
ATOM 707 N N . ARG A 1 89 ? -22.949 -3.950 39.783 1.00 78.12 89 ARG A N 1
ATOM 708 C CA . ARG A 1 89 ? -22.723 -3.859 41.235 1.00 78.12 89 ARG A CA 1
ATOM 709 C C . ARG A 1 89 ? -21.523 -4.711 41.668 1.00 78.12 89 ARG A C 1
ATOM 711 O O . ARG A 1 89 ? -21.441 -5.881 41.283 1.00 78.12 89 ARG A O 1
ATOM 718 N N . PRO A 1 90 ? -20.627 -4.180 42.520 1.00 76.06 90 PRO A N 1
ATOM 719 C CA . PRO A 1 90 ? -19.510 -4.950 43.0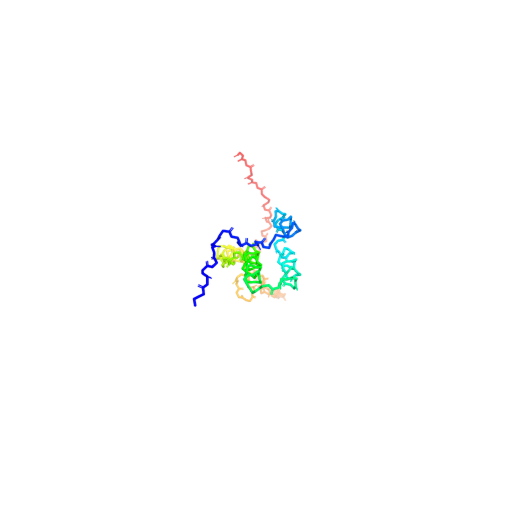55 1.00 76.06 90 PRO A CA 1
ATOM 720 C C . PRO A 1 90 ? -20.011 -6.193 43.805 1.00 76.06 90 PRO A C 1
ATOM 722 O O . PRO A 1 90 ? -21.098 -6.203 44.377 1.00 76.06 90 PRO A O 1
ATOM 725 N N . ASN A 1 91 ? -19.222 -7.269 43.773 1.00 70.38 91 ASN A N 1
ATOM 726 C CA . ASN A 1 91 ? -19.504 -8.549 44.437 1.00 70.38 91 ASN A CA 1
ATOM 727 C C . ASN A 1 91 ? -20.811 -9.264 44.038 1.00 70.38 91 ASN A C 1
ATOM 729 O O . ASN A 1 91 ? -21.176 -10.244 44.694 1.00 70.38 91 ASN A O 1
ATOM 733 N N . GLY A 1 92 ? -21.488 -8.840 42.962 1.00 71.88 92 GLY A N 1
ATOM 734 C CA . GLY A 1 92 ? -22.701 -9.497 42.467 1.00 71.88 92 GLY A CA 1
ATOM 735 C C . GLY A 1 92 ? -23.862 -9.443 43.463 1.00 71.88 92 GLY A C 1
ATOM 736 O O . GLY A 1 92 ? -24.659 -10.377 43.526 1.00 71.88 92 GLY A O 1
ATOM 737 N N . GLU A 1 93 ? -23.947 -8.377 44.265 1.00 73.19 93 GLU A N 1
ATOM 738 C CA . GLU A 1 93 ? -24.936 -8.219 45.344 1.00 73.19 93 GLU A CA 1
ATOM 739 C C . GLU A 1 93 ? -26.388 -8.408 44.889 1.00 73.19 93 GLU A C 1
ATOM 741 O O . GLU A 1 93 ? -27.202 -8.924 45.649 1.00 73.19 93 GLU A O 1
ATOM 746 N N . VAL A 1 94 ? -26.706 -8.063 43.637 1.00 71.88 94 VAL A N 1
ATOM 747 C CA . VAL A 1 94 ? -28.049 -8.246 43.052 1.00 71.88 94 VAL A CA 1
ATOM 748 C C . VAL A 1 94 ? -28.436 -9.724 42.941 1.00 71.88 94 VAL A C 1
ATOM 750 O O . VAL A 1 94 ? -29.612 -10.063 43.027 1.00 71.88 94 VAL A O 1
ATOM 753 N N . PHE A 1 95 ? -27.454 -10.615 42.793 1.00 72.12 95 PHE A N 1
ATOM 754 C CA . PHE A 1 95 ? -27.663 -12.052 42.596 1.00 72.12 95 PHE A CA 1
ATOM 755 C C . PHE A 1 95 ? -27.344 -12.884 43.844 1.00 72.12 95 PHE A C 1
ATOM 757 O O . PHE A 1 95 ? -27.736 -14.046 43.937 1.00 72.12 95 PHE A O 1
ATOM 764 N N . ARG A 1 96 ? -26.642 -12.314 44.830 1.00 69.81 96 ARG A N 1
ATOM 765 C CA . ARG A 1 96 ? -26.300 -13.002 46.081 1.00 69.81 96 ARG A CA 1
ATOM 766 C C . ARG A 1 96 ? -27.375 -12.742 47.126 1.00 69.81 96 ARG A C 1
ATOM 768 O O . ARG A 1 96 ? -27.253 -11.844 47.955 1.00 69.81 96 ARG A O 1
ATOM 775 N N . MET A 1 97 ? -28.403 -13.586 47.156 1.00 61.53 97 MET A N 1
ATOM 776 C CA . MET A 1 97 ? -29.230 -13.682 48.357 1.00 61.53 97 MET A CA 1
ATOM 777 C C . MET A 1 97 ? -28.343 -14.146 49.522 1.00 61.53 97 MET A C 1
ATOM 779 O O . MET A 1 97 ? -27.805 -15.254 49.496 1.00 61.53 97 MET A O 1
ATOM 783 N N . LYS A 1 98 ? -28.170 -13.310 50.559 1.00 57.84 98 LYS A N 1
ATOM 784 C CA . LYS A 1 98 ? -27.641 -13.781 51.849 1.00 57.84 98 LYS A CA 1
ATOM 785 C C . LYS A 1 98 ? -28.553 -14.916 52.300 1.00 57.84 98 LYS A C 1
ATOM 787 O O . LYS A 1 98 ? -29.741 -14.681 52.512 1.00 57.84 98 LYS A O 1
ATOM 792 N N . GLY A 1 99 ? -28.002 -16.126 52.411 1.00 52.59 99 GLY A N 1
ATOM 793 C CA . GLY A 1 99 ? -28.738 -17.299 52.866 1.00 52.59 99 GLY A CA 1
ATOM 794 C C . GLY A 1 99 ? -29.474 -16.963 54.155 1.00 52.59 99 GLY A C 1
ATOM 795 O O . GLY A 1 99 ? -28.849 -16.782 55.203 1.00 52.59 99 GLY A O 1
ATOM 796 N N . ARG A 1 100 ? -30.803 -16.827 54.078 1.00 48.94 100 ARG A N 1
ATOM 797 C CA . ARG A 1 100 ? -31.630 -16.790 55.276 1.00 48.94 100 ARG A CA 1
ATOM 798 C C . ARG A 1 100 ? -31.445 -18.159 55.912 1.00 48.94 100 ARG A C 1
ATOM 800 O O . ARG A 1 100 ? -31.897 -19.160 55.365 1.00 48.94 100 ARG A O 1
ATOM 807 N N . LYS A 1 101 ? -30.722 -18.213 57.030 1.00 44.94 101 LYS A N 1
ATOM 808 C CA . LYS A 1 101 ? -30.760 -19.379 57.906 1.00 44.94 101 LYS A CA 1
ATOM 809 C C . LYS A 1 101 ? -32.216 -19.489 58.347 1.00 44.94 101 LYS A C 1
ATOM 811 O O . LYS A 1 101 ? -32.671 -18.660 59.132 1.00 44.94 101 LYS A O 1
ATOM 816 N N . PHE A 1 102 ? -32.958 -20.446 57.796 1.00 41.78 102 PHE A N 1
ATOM 817 C CA . PHE A 1 102 ? -34.203 -20.898 58.402 1.00 41.78 102 PHE A CA 1
ATOM 818 C C . PHE A 1 102 ? -33.814 -21.494 59.755 1.00 41.78 102 PHE A C 1
ATOM 820 O O . PHE A 1 102 ? -33.431 -22.656 59.857 1.00 41.78 102 PHE A O 1
ATOM 827 N N . GLY A 1 103 ? -33.795 -20.648 60.785 1.00 39.06 103 GLY A N 1
ATOM 828 C CA . GLY A 1 103 ? -33.698 -21.090 62.162 1.00 39.06 103 GLY A CA 1
ATOM 829 C C . GLY A 1 103 ? -34.976 -21.846 62.476 1.00 39.06 103 GLY A C 1
ATOM 830 O O . GLY A 1 103 ? -36.006 -21.233 62.735 1.00 39.06 103 GLY A O 1
ATOM 831 N N . ILE A 1 104 ? -34.915 -23.174 62.417 1.00 41.56 104 ILE A N 1
ATOM 832 C CA . ILE A 1 104 ? -35.907 -24.033 63.054 1.00 41.56 104 ILE A CA 1
ATOM 833 C C . ILE A 1 104 ? -35.665 -23.887 64.556 1.00 41.56 104 ILE A C 1
ATOM 835 O O . ILE A 1 104 ? -34.931 -24.663 65.154 1.00 41.56 104 ILE A O 1
ATOM 839 N N . LEU A 1 105 ? -36.222 -22.844 65.161 1.00 42.06 105 LEU A N 1
ATOM 840 C CA . LEU A 1 105 ? -36.469 -22.811 66.593 1.00 42.06 105 LEU A CA 1
ATOM 841 C C . LEU A 1 105 ? -37.925 -22.413 66.762 1.00 42.06 105 LEU A C 1
ATOM 843 O O . LEU A 1 105 ? -38.338 -21.299 66.446 1.00 42.06 105 LEU A O 1
ATOM 847 N N . ALA A 1 106 ? -38.705 -23.408 67.172 1.00 43.41 106 ALA A N 1
ATOM 848 C CA . ALA A 1 106 ? -40.097 -23.265 67.528 1.00 43.41 106 ALA A CA 1
ATOM 849 C C . ALA A 1 106 ? -40.257 -22.158 68.574 1.00 43.41 106 ALA A C 1
ATOM 851 O O . ALA A 1 106 ? -39.527 -22.118 69.562 1.00 43.41 106 ALA A O 1
ATOM 852 N N . GLY A 1 107 ? -41.245 -21.295 68.363 1.00 43.16 107 GLY A N 1
ATOM 853 C CA . GLY A 1 107 ? -41.663 -20.337 69.374 1.00 43.16 107 GLY A CA 1
ATOM 854 C C . GLY A 1 107 ? -42.267 -19.083 68.779 1.00 43.16 107 GLY A C 1
ATOM 855 O O . GLY A 1 107 ? -41.596 -18.066 68.707 1.00 43.16 107 GLY A O 1
ATOM 856 N N . ASN A 1 108 ? -43.533 -19.192 68.371 1.00 43.41 108 ASN A N 1
ATOM 857 C CA . ASN A 1 108 ? -44.540 -18.130 68.332 1.00 43.41 108 ASN A CA 1
ATOM 858 C C . ASN A 1 108 ? -44.072 -16.719 67.953 1.00 43.41 108 ASN A C 1
ATOM 860 O O . ASN A 1 108 ? -43.555 -15.980 68.782 1.00 43.41 108 ASN A O 1
ATOM 864 N N . SER A 1 109 ? -44.455 -16.267 66.762 1.00 38.31 109 SER A N 1
ATOM 865 C CA . SER A 1 109 ? -45.424 -15.172 66.594 1.00 38.31 109 SER A CA 1
ATOM 866 C C . SER A 1 109 ? -45.359 -14.609 65.176 1.00 38.31 109 SER A C 1
ATOM 868 O O . SER A 1 109 ? -44.297 -14.373 64.617 1.00 38.31 109 SER A O 1
ATOM 870 N N . HIS A 1 110 ? -46.557 -14.366 64.653 1.00 37.69 110 HIS A N 1
ATOM 871 C CA . HIS A 1 110 ? -46.896 -13.334 63.681 1.00 37.69 110 HIS A CA 1
ATOM 872 C C . HIS A 1 110 ? -46.333 -13.381 62.245 1.00 37.69 110 HIS A C 1
ATOM 874 O O . HIS A 1 110 ? -45.144 -13.299 61.961 1.00 37.69 110 HIS A O 1
ATOM 880 N N . SER A 1 111 ? -47.306 -13.313 61.329 1.00 40.56 111 SER A N 1
ATOM 881 C CA . SER A 1 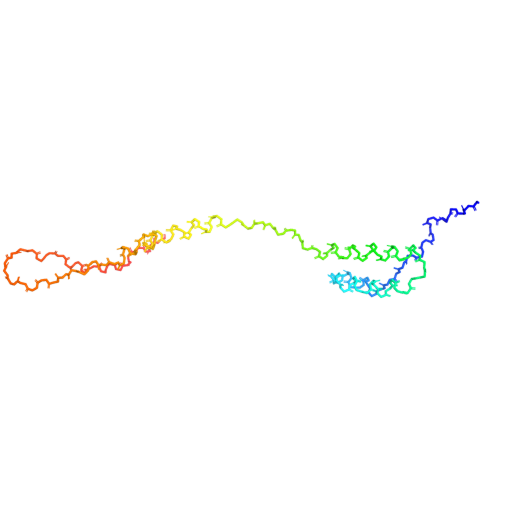111 ? -47.223 -12.774 59.967 1.00 40.56 111 SER A CA 1
ATOM 882 C C . SER A 1 111 ? -46.333 -13.508 58.960 1.00 40.56 111 SER A C 1
ATOM 884 O O . SER A 1 111 ? -45.306 -13.004 58.519 1.00 40.56 111 SER A O 1
ATOM 886 N N . SER A 1 112 ? -46.824 -14.652 58.476 1.00 38.66 112 SER A N 1
ATOM 887 C CA . SER A 1 112 ? -46.542 -15.080 57.103 1.00 38.66 112 SER A CA 1
ATOM 888 C C . SER A 1 112 ? -47.461 -14.291 56.172 1.00 38.66 112 SER A C 1
ATOM 890 O O . SER A 1 112 ? -48.602 -14.673 55.920 1.00 38.66 112 SER A O 1
ATOM 892 N N . LEU A 1 113 ? -46.990 -13.129 55.734 1.00 41.78 113 LEU A N 1
ATOM 893 C CA . LEU A 1 113 ? -47.605 -12.389 54.648 1.00 41.78 113 LEU A CA 1
ATOM 894 C C . LEU A 1 113 ? -46.554 -12.177 53.552 1.00 41.78 113 LEU A C 1
ATOM 896 O O . LEU A 1 113 ? -45.474 -11.645 53.802 1.00 41.78 113 LEU A O 1
ATOM 900 N N . TYR A 1 114 ? -46.950 -12.586 52.343 1.00 39.69 114 TYR A N 1
ATOM 901 C CA . TYR A 1 114 ? -46.361 -12.288 51.034 1.00 39.69 114 TYR A CA 1
ATOM 902 C C . TYR A 1 114 ? -45.178 -13.153 50.565 1.00 39.69 114 TYR A C 1
ATOM 904 O O . TYR A 1 114 ? -44.090 -12.662 50.271 1.00 39.69 114 TYR A O 1
ATOM 912 N N . PHE A 1 115 ? -45.454 -14.441 50.331 1.00 40.81 115 PHE A N 1
ATOM 913 C CA . PHE A 1 115 ? -44.970 -15.087 49.105 1.00 40.81 115 PHE A CA 1
ATOM 914 C C . PHE A 1 115 ? -45.894 -14.632 47.967 1.00 40.81 115 PHE A C 1
ATOM 916 O O . PHE A 1 115 ? -46.938 -15.229 47.713 1.00 40.81 115 PHE A O 1
ATOM 923 N N . SER A 1 116 ? -45.585 -13.487 47.362 1.00 39.06 116 SER A N 1
ATOM 924 C CA . SER A 1 116 ? -46.338 -12.993 46.211 1.00 39.06 116 SER A CA 1
ATOM 925 C C . SER A 1 116 ? -45.880 -13.739 44.963 1.00 39.06 116 SER A C 1
ATOM 927 O O . SER A 1 116 ? -45.029 -13.258 44.215 1.00 39.06 116 SER A O 1
ATOM 929 N N . ASP A 1 117 ? -46.482 -14.903 44.735 1.00 46.41 117 ASP A N 1
ATOM 930 C CA . ASP A 1 117 ? -46.692 -15.438 43.396 1.00 46.41 117 ASP A CA 1
ATOM 931 C C . ASP A 1 117 ? -47.478 -14.404 42.584 1.00 46.41 117 ASP A C 1
ATOM 933 O O . ASP A 1 117 ? -48.701 -14.283 42.683 1.00 46.41 117 ASP A O 1
ATOM 937 N N . ARG A 1 118 ? -46.775 -13.613 41.774 1.00 42.00 118 ARG A N 1
ATOM 938 C CA . ARG A 1 118 ? -47.406 -12.917 40.653 1.00 42.00 118 ARG A CA 1
ATOM 939 C C . ARG A 1 118 ? -46.438 -12.769 39.488 1.00 42.00 118 ARG A C 1
ATOM 941 O O . ARG A 1 118 ? -45.947 -11.691 39.172 1.00 42.00 118 ARG A O 1
ATOM 948 N N . MET A 1 119 ? -46.247 -13.891 38.800 1.00 39.72 119 MET A N 1
ATOM 949 C CA . MET A 1 119 ? -46.168 -13.904 37.341 1.00 39.72 119 MET A CA 1
ATOM 950 C C . MET A 1 119 ? -47.392 -13.155 36.786 1.00 39.72 119 MET A C 1
ATOM 952 O O . MET A 1 119 ? -48.451 -13.744 36.583 1.00 39.72 119 MET A O 1
ATOM 956 N N . LEU A 1 120 ? -47.276 -11.843 36.568 1.00 42.66 120 LEU A N 1
ATOM 957 C CA . LEU A 1 120 ? -48.112 -11.166 35.583 1.00 42.66 120 LEU A CA 1
ATOM 958 C C . LEU A 1 120 ? -47.360 -11.174 34.264 1.00 42.66 120 LEU A C 1
ATOM 960 O O . LEU A 1 120 ? -46.458 -10.377 34.014 1.00 42.66 120 LEU A O 1
ATOM 964 N N . PHE A 1 121 ? -47.774 -12.134 33.447 1.00 41.66 121 PHE A N 1
ATOM 965 C CA . PHE A 1 121 ? -47.644 -12.113 32.008 1.00 41.66 121 PHE A CA 1
ATOM 966 C C . PHE A 1 121 ? -47.981 -10.727 31.446 1.00 41.66 121 PHE A C 1
ATOM 968 O O . PHE A 1 121 ? -48.910 -10.051 31.891 1.00 41.66 121 PHE A O 1
ATOM 975 N N . TYR A 1 122 ? -47.208 -10.358 30.430 1.00 42.75 122 TYR A N 1
ATOM 976 C CA . TYR A 1 122 ? -47.465 -9.276 29.495 1.00 42.75 122 TYR A CA 1
ATOM 977 C C . TYR A 1 122 ? -48.957 -9.138 29.158 1.00 42.75 122 TYR A C 1
ATOM 979 O O . TYR A 1 122 ? -49.572 -10.048 28.608 1.00 42.75 122 TYR A O 1
ATOM 987 N N . SER A 1 123 ? -49.505 -7.952 29.399 1.00 47.72 123 SER A N 1
ATOM 988 C CA . SER A 1 123 ? -50.697 -7.457 28.717 1.00 47.72 123 SER A CA 1
ATOM 989 C C . SER A 1 123 ? -50.405 -6.036 28.260 1.00 47.72 123 SER A C 1
ATOM 991 O O . SER A 1 123 ? -50.286 -5.145 29.099 1.00 47.72 123 SER A O 1
ATOM 993 N N . GLY A 1 124 ? -50.311 -5.822 26.942 1.00 41.22 124 GLY A N 1
ATOM 994 C CA . GLY A 1 124 ? -50.350 -4.468 26.386 1.00 41.22 124 GLY A CA 1
ATOM 995 C C . GLY A 1 124 ? -49.604 -4.209 25.077 1.00 41.22 124 GLY A C 1
ATOM 996 O O . GLY A 1 124 ? -48.920 -3.199 24.994 1.00 41.22 124 GLY A O 1
ATOM 997 N N . MET A 1 125 ? -49.753 -5.050 24.047 1.00 45.53 125 MET A N 1
ATOM 998 C CA . MET A 1 125 ? -49.706 -4.555 22.662 1.00 45.53 125 MET A CA 1
ATOM 999 C C . MET A 1 125 ? -51.146 -4.292 22.214 1.00 45.53 125 MET A C 1
ATOM 1001 O O . MET A 1 125 ? -51.927 -5.230 22.050 1.00 45.53 125 MET A O 1
ATOM 1005 N N . LYS A 1 126 ? -51.502 -3.019 22.039 1.00 54.34 126 LYS A N 1
ATOM 1006 C CA . LYS A 1 126 ? -52.663 -2.577 21.262 1.00 54.34 126 LYS A CA 1
ATOM 1007 C C . LYS A 1 126 ? -52.265 -1.338 20.467 1.00 54.34 126 LYS A C 1
ATOM 1009 O O . LYS A 1 126 ? -51.843 -0.368 21.086 1.00 54.34 126 LYS A O 1
ATOM 1014 N N . GLY A 1 127 ? -52.516 -1.411 19.158 1.00 43.12 127 GLY A N 1
ATOM 1015 C CA . GLY A 1 127 ? -52.717 -0.279 18.247 1.00 43.12 127 GLY A CA 1
ATOM 1016 C C . GLY A 1 127 ? -51.450 0.353 17.724 1.00 43.12 127 GLY A C 1
ATOM 1017 O O . GLY A 1 127 ? -51.038 1.355 18.337 1.00 43.12 127 GLY A O 1
#

pLDDT: mean 74.75, std 21.6, range [35.88, 97.0]

Radius of gyration: 38.47 Å; chains: 1; bounding box: 81×45×98 Å